Protein AF-A0A822FJ56-F1 (afdb_monomer)

Radius of gyration: 17.83 Å; Cα contacts (8 Å, |Δi|>4): 85; chains: 1; bounding box: 34×20×66 Å

Mean predicted aligned error: 11.48 Å

Structure (mmCIF, N/CA/C/O backbone):
data_AF-A0A822FJ56-F1
#
_entry.id   AF-A0A822FJ56-F1
#
loop_
_atom_site.group_PDB
_atom_site.id
_atom_site.type_symbol
_atom_site.label_atom_id
_atom_site.label_alt_id
_atom_site.label_comp_id
_atom_site.label_asym_id
_atom_site.label_entity_id
_atom_site.label_seq_id
_atom_site.pdbx_PDB_ins_code
_atom_site.Cartn_x
_atom_site.Cartn_y
_atom_site.Cartn_z
_atom_site.occupancy
_atom_site.B_iso_or_equiv
_atom_site.auth_seq_id
_atom_site.auth_comp_id
_atom_site.auth_asym_id
_atom_site.auth_atom_id
_atom_site.pdbx_PDB_model_num
ATOM 1 N N . SER A 1 1 ? -21.810 9.051 -7.695 1.00 45.19 1 SER A N 1
ATOM 2 C CA . SER A 1 1 ? -20.453 8.570 -8.015 1.00 45.19 1 SER A CA 1
ATOM 3 C C . SER A 1 1 ? -19.875 7.830 -6.823 1.00 45.19 1 SER A C 1
ATOM 5 O O . SER A 1 1 ? -19.277 8.449 -5.955 1.00 45.19 1 SER A O 1
ATOM 7 N N . THR A 1 2 ? -20.105 6.520 -6.741 1.00 45.47 2 THR A N 1
ATOM 8 C CA . THR A 1 2 ? -19.645 5.651 -5.640 1.00 45.47 2 THR A CA 1
ATOM 9 C C . THR A 1 2 ? -18.405 4.892 -6.113 1.00 45.47 2 THR A C 1
ATOM 11 O O . THR A 1 2 ? -18.444 3.692 -6.338 1.00 45.47 2 THR A O 1
ATOM 14 N N . ALA A 1 3 ? -17.332 5.628 -6.409 1.00 50.44 3 ALA A N 1
ATOM 15 C CA . ALA A 1 3 ? -16.117 5.079 -7.028 1.00 50.44 3 ALA A CA 1
ATOM 16 C C . ALA A 1 3 ? -14.897 5.091 -6.086 1.00 50.44 3 ALA A C 1
ATOM 18 O O . ALA A 1 3 ? -13.776 4.866 -6.526 1.00 50.44 3 ALA A O 1
ATOM 19 N N . GLY A 1 4 ? -15.107 5.357 -4.794 1.00 53.59 4 GLY A N 1
ATOM 20 C CA . GLY A 1 4 ? -14.112 5.159 -3.743 1.00 53.59 4 GLY A CA 1
ATOM 21 C C . GLY A 1 4 ? -14.572 4.009 -2.860 1.00 53.59 4 GLY A C 1
ATOM 22 O O . GLY A 1 4 ? -15.558 4.156 -2.145 1.00 53.59 4 GLY A O 1
ATOM 23 N N . GLY A 1 5 ? -13.928 2.848 -2.968 1.00 60.47 5 GLY A N 1
ATOM 24 C CA . GLY A 1 5 ? -14.278 1.682 -2.158 1.00 60.47 5 GLY A CA 1
ATOM 25 C C . GLY A 1 5 ? -14.010 1.908 -0.667 1.00 60.47 5 GLY A C 1
ATOM 26 O O . GLY A 1 5 ? -13.154 2.701 -0.291 1.00 60.47 5 GLY A O 1
ATOM 27 N N . GLU A 1 6 ? -14.697 1.147 0.186 1.00 73.31 6 GLU A N 1
ATOM 28 C CA . GLU A 1 6 ? -14.534 1.154 1.653 1.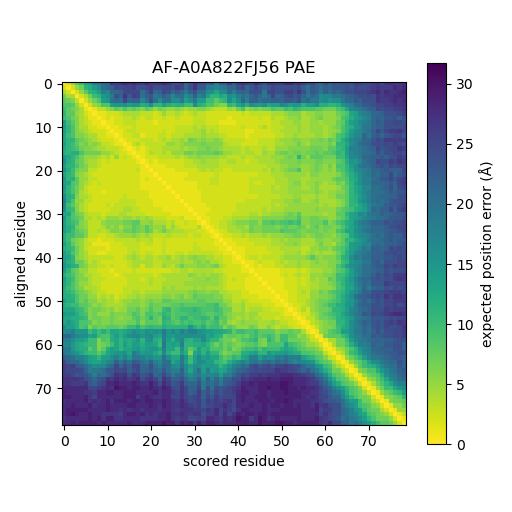00 73.31 6 GLU A CA 1
ATOM 29 C C . GLU A 1 6 ? -13.142 0.683 2.137 1.00 73.31 6 GLU A C 1
ATOM 31 O O . GLU A 1 6 ? -12.869 0.689 3.334 1.00 73.31 6 GLU A O 1
ATOM 36 N N . HIS A 1 7 ? -12.264 0.258 1.219 1.00 81.06 7 HIS A N 1
ATOM 37 C CA . HIS A 1 7 ? -10.942 -0.298 1.503 1.00 81.06 7 HIS A CA 1
ATOM 38 C C . HIS A 1 7 ? -9.836 0.744 1.305 1.00 81.06 7 HIS A C 1
ATOM 40 O O . HIS A 1 7 ? -9.614 1.235 0.197 1.00 81.06 7 HIS A O 1
ATOM 46 N N . LEU A 1 8 ? -9.087 1.030 2.370 1.00 84.38 8 LEU A N 1
ATOM 47 C CA . LEU A 1 8 ? -7.918 1.903 2.332 1.00 84.38 8 LEU A CA 1
ATOM 48 C C . LEU A 1 8 ? -6.676 1.091 1.957 1.00 84.38 8 LEU A C 1
ATOM 50 O O . LEU A 1 8 ? -6.129 0.357 2.783 1.00 84.38 8 LEU A O 1
ATOM 54 N N . CYS A 1 9 ? -6.212 1.243 0.716 1.00 86.88 9 CYS A N 1
ATOM 55 C CA . CYS A 1 9 ? -4.972 0.632 0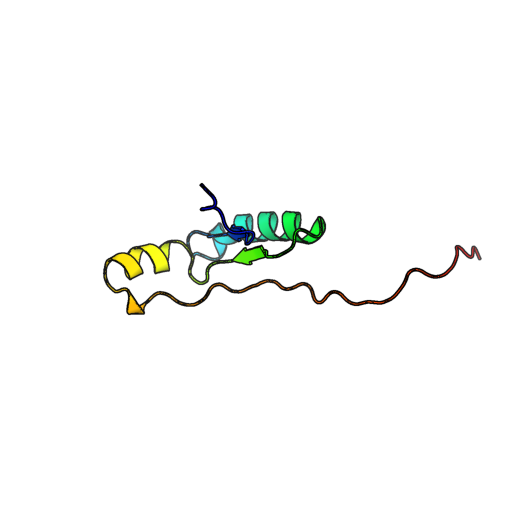.247 1.00 86.88 9 CYS A CA 1
ATOM 56 C C . CYS A 1 9 ? -3.828 1.651 0.245 1.00 86.88 9 CYS A C 1
ATOM 58 O O . CYS A 1 9 ? -3.873 2.647 -0.475 1.00 86.88 9 CYS A O 1
ATOM 60 N N . PHE A 1 10 ? -2.794 1.388 1.039 1.00 89.88 10 PHE A N 1
ATOM 61 C CA . PHE A 1 10 ? -1.578 2.190 1.086 1.00 89.88 10 PHE A CA 1
ATOM 62 C C . PHE A 1 10 ? -0.514 1.608 0.156 1.00 89.88 10 PHE A C 1
ATOM 64 O O . PHE A 1 10 ? -0.372 0.391 0.039 1.00 89.88 10 PHE A O 1
ATOM 71 N N . MET A 1 11 ? 0.272 2.473 -0.476 1.00 91.56 11 MET A N 1
ATOM 72 C CA . MET A 1 11 ? 1.349 2.077 -1.379 1.00 91.56 11 MET A CA 1
ATOM 73 C C . MET A 1 11 ? 2.611 2.863 -1.038 1.00 91.56 11 MET A C 1
ATOM 75 O O . MET A 1 11 ? 2.573 4.086 -0.935 1.00 91.56 11 MET A O 1
ATOM 79 N N . GLY A 1 12 ? 3.711 2.141 -0.834 1.00 91.06 12 GLY A N 1
ATOM 80 C CA . GLY A 1 12 ? 5.049 2.714 -0.711 1.00 91.06 12 GLY A CA 1
ATOM 81 C C . GLY A 1 12 ? 5.794 2.730 -2.041 1.00 91.06 12 GLY A C 1
ATOM 82 O O . GLY A 1 12 ? 5.220 2.432 -3.089 1.00 91.06 12 GLY A O 1
ATOM 83 N N . SER A 1 13 ? 7.083 3.044 -2.016 1.00 90.88 13 SER A N 1
ATOM 84 C CA . SER A 1 13 ? 7.922 2.988 -3.214 1.00 90.88 13 SER A CA 1
ATOM 85 C C . SER A 1 13 ? 8.251 1.546 -3.614 1.00 90.88 13 SER A C 1
ATOM 87 O O . SER A 1 13 ? 8.506 1.284 -4.790 1.00 90.88 13 SER A O 1
ATOM 89 N N . GLY A 1 14 ? 8.179 0.590 -2.681 1.00 86.19 14 GLY A N 1
ATOM 90 C CA . GLY A 1 14 ? 8.670 -0.774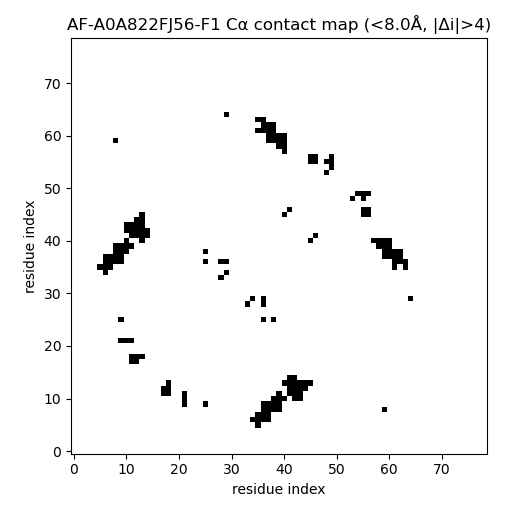 -2.884 1.00 86.19 14 GLY A CA 1
ATOM 91 C C . GLY A 1 14 ? 10.156 -0.910 -2.544 1.00 86.19 14 GLY A C 1
ATOM 92 O O . GLY A 1 14 ? 10.843 -1.781 -3.091 1.00 86.19 14 GLY A O 1
ATOM 93 N N . ARG A 1 15 ? 10.667 0.003 -1.711 1.00 88.06 15 ARG A N 1
ATOM 94 C CA . ARG A 1 15 ? 11.993 -0.029 -1.087 1.00 88.06 15 ARG A CA 1
ATOM 95 C C . ARG A 1 15 ? 11.787 0.017 0.420 1.00 88.06 15 ARG A C 1
ATOM 97 O O . ARG A 1 15 ? 11.173 0.952 0.932 1.00 88.06 15 ARG A O 1
ATOM 104 N N . ASP A 1 16 ? 12.287 -0.984 1.131 1.00 82.25 16 ASP A N 1
ATOM 105 C CA . ASP A 1 16 ? 11.946 -1.189 2.541 1.00 82.25 16 ASP A CA 1
ATOM 106 C C . ASP A 1 16 ? 12.358 -0.026 3.451 1.00 82.25 16 ASP A C 1
ATOM 108 O O . ASP A 1 16 ? 11.652 0.274 4.422 1.00 82.25 16 ASP A O 1
ATOM 112 N N . GLU A 1 17 ? 13.457 0.652 3.120 1.00 85.25 17 GLU A N 1
ATOM 113 C CA . GLU A 1 17 ? 14.000 1.789 3.866 1.00 85.25 17 GLU A CA 1
ATOM 114 C C . GLU A 1 17 ? 13.094 3.026 3.793 1.00 85.25 17 GLU A C 1
ATOM 116 O O . GLU A 1 17 ? 13.014 3.803 4.751 1.00 85.25 17 GLU A O 1
ATOM 121 N N . GLU A 1 18 ? 12.407 3.206 2.665 1.00 85.19 18 GLU A N 1
ATOM 122 C CA . GLU A 1 18 ? 11.479 4.309 2.406 1.00 85.19 18 GLU A CA 1
ATOM 123 C C . GLU A 1 18 ? 10.057 3.940 2.876 1.00 85.19 18 GLU A C 1
ATOM 125 O O . GLU A 1 18 ? 9.351 4.760 3.470 1.00 85.19 18 GLU A O 1
ATOM 130 N N . ASP A 1 19 ? 9.666 2.670 2.734 1.00 88.06 19 ASP A N 1
ATOM 131 C CA . ASP A 1 19 ? 8.330 2.161 3.075 1.00 88.06 19 ASP A CA 1
ATOM 132 C C . ASP A 1 19 ? 8.043 2.152 4.590 1.00 88.06 19 ASP A C 1
ATOM 134 O O . ASP A 1 19 ? 6.895 1.983 5.020 1.00 88.06 19 ASP A O 1
ATOM 138 N N . LYS A 1 20 ? 9.050 2.411 5.438 1.00 87.69 20 LYS A N 1
ATOM 139 C CA . LYS A 1 20 ? 8.876 2.602 6.891 1.00 87.69 20 LYS A CA 1
ATOM 140 C C . LYS A 1 20 ? 7.827 3.667 7.234 1.00 87.69 20 LYS A C 1
ATOM 142 O O . LYS A 1 20 ? 7.075 3.496 8.195 1.00 87.69 20 LYS A O 1
ATOM 147 N N . TYR A 1 21 ? 7.729 4.733 6.437 1.00 89.12 21 TYR A N 1
ATOM 148 C CA . TYR A 1 21 ? 6.742 5.791 6.661 1.00 89.12 21 TYR A CA 1
ATOM 149 C C . TYR A 1 21 ? 5.323 5.289 6.391 1.00 89.12 21 TYR A C 1
ATOM 151 O O . TYR A 1 21 ? 4.414 5.558 7.175 1.00 89.12 21 TYR A O 1
ATOM 159 N N . VAL A 1 22 ? 5.144 4.475 5.348 1.00 89.81 22 VAL A N 1
ATOM 160 C CA . VAL A 1 22 ? 3.859 3.833 5.044 1.00 89.81 22 VAL A CA 1
ATOM 161 C C . VAL A 1 22 ? 3.447 2.891 6.170 1.00 89.81 22 VAL A C 1
ATOM 163 O O . VAL A 1 22 ? 2.296 2.925 6.601 1.00 89.81 22 VAL A O 1
ATOM 166 N N . ARG A 1 23 ? 4.386 2.117 6.730 1.00 88.06 23 ARG A N 1
ATOM 167 C CA . ARG A 1 23 ? 4.118 1.251 7.893 1.00 88.06 23 ARG A CA 1
ATOM 168 C C . ARG A 1 23 ? 3.653 2.050 9.116 1.00 88.06 23 ARG A C 1
ATOM 170 O O . ARG A 1 23 ? 2.711 1.634 9.789 1.00 88.06 23 ARG A O 1
ATOM 177 N N . MET A 1 24 ? 4.258 3.209 9.379 1.00 91.50 24 MET A N 1
ATOM 178 C CA . MET A 1 24 ? 3.848 4.098 10.474 1.00 91.50 24 MET A CA 1
ATOM 179 C C . MET A 1 24 ? 2.434 4.658 10.263 1.00 91.50 24 MET A C 1
ATOM 181 O O . MET A 1 24 ? 1.624 4.670 11.193 1.00 91.50 24 M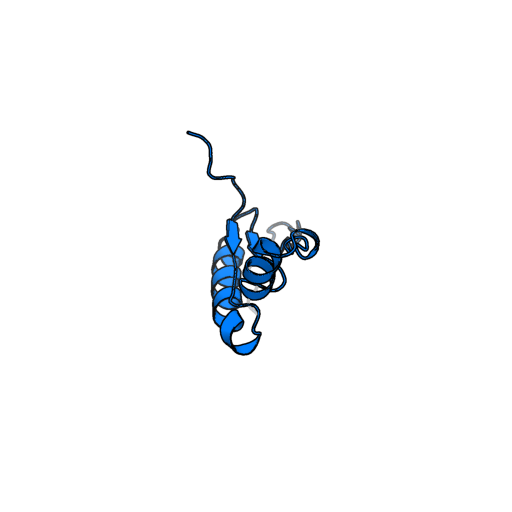ET A O 1
ATOM 185 N N . VAL A 1 25 ? 2.111 5.073 9.036 1.00 90.38 25 VAL A N 1
ATOM 186 C CA . VAL A 1 25 ? 0.765 5.537 8.675 1.00 90.38 25 VAL A CA 1
ATOM 187 C C . VAL A 1 25 ? -0.246 4.403 8.856 1.00 90.38 25 VAL A C 1
ATOM 189 O O . VAL A 1 25 ? -1.231 4.568 9.569 1.00 90.38 25 VAL A O 1
ATOM 192 N N . VAL A 1 26 ? 0.025 3.214 8.322 1.00 89.25 26 VAL A N 1
ATOM 193 C CA . VAL A 1 26 ? -0.8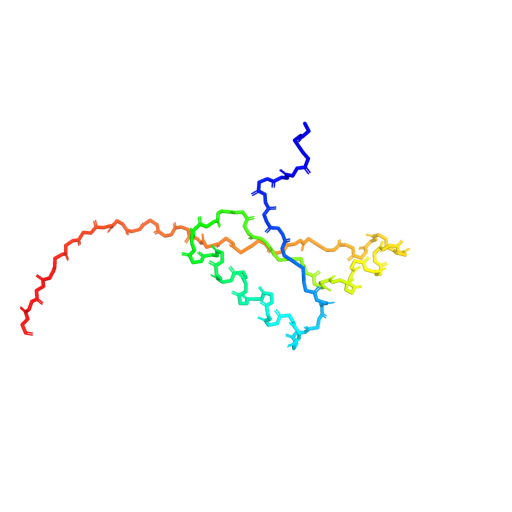47 2.039 8.477 1.00 89.25 26 VAL A CA 1
ATOM 194 C C . VAL A 1 26 ? -1.081 1.713 9.954 1.00 89.25 26 VAL A C 1
ATOM 196 O O . VAL A 1 26 ? -2.227 1.527 10.362 1.00 89.25 26 VAL A O 1
ATOM 199 N N . ALA A 1 27 ? -0.038 1.731 10.788 1.00 89.31 27 ALA A N 1
ATOM 200 C CA . ALA A 1 27 ? -0.171 1.524 12.229 1.00 89.31 27 ALA A CA 1
ATOM 201 C C . ALA A 1 27 ? -1.099 2.561 12.891 1.00 89.31 27 ALA A C 1
ATOM 203 O O . ALA A 1 27 ? -1.904 2.212 13.760 1.00 89.31 27 ALA A O 1
ATOM 204 N N . TYR A 1 28 ? -1.048 3.822 12.453 1.00 90.06 28 TYR A N 1
ATOM 205 C CA . TYR A 1 28 ? -1.933 4.888 12.928 1.00 90.06 28 TYR A CA 1
ATOM 206 C C . TYR A 1 28 ? -3.411 4.636 12.584 1.00 90.06 28 TYR A C 1
ATOM 208 O O . TYR A 1 28 ? -4.278 4.873 13.435 1.00 90.06 28 TYR A O 1
ATOM 216 N N . PHE A 1 29 ? -3.705 4.123 11.385 1.00 88.50 29 PHE A N 1
ATOM 217 C CA . PHE A 1 29 ? -5.064 3.734 10.981 1.00 88.50 29 PHE A CA 1
ATOM 218 C C . PHE A 1 29 ? -5.544 2.492 11.739 1.00 88.50 29 PHE A C 1
ATOM 220 O O . PHE A 1 29 ? -6.640 2.492 12.303 1.00 88.50 29 PHE A O 1
ATOM 227 N N . LEU A 1 30 ? -4.687 1.475 11.860 1.00 85.44 30 LEU A N 1
ATOM 228 C CA . LEU A 1 30 ? -4.987 0.259 12.613 1.00 85.44 30 LEU A CA 1
ATOM 229 C C . LEU A 1 30 ? -5.222 0.537 14.103 1.00 85.44 30 LEU A C 1
ATOM 231 O O . LEU A 1 30 ? -5.998 -0.168 14.747 1.00 85.44 30 LEU A O 1
ATOM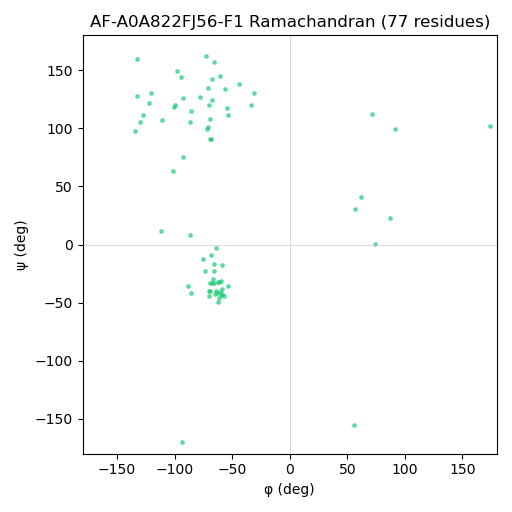 235 N N . ARG A 1 31 ? -4.554 1.535 14.694 1.00 89.00 31 ARG A N 1
ATOM 236 C CA . ARG A 1 31 ? -4.784 1.944 16.091 1.00 89.00 31 ARG A CA 1
ATOM 237 C C . ARG A 1 31 ? -6.175 2.545 16.305 1.00 89.00 31 ARG A C 1
ATOM 239 O O . ARG A 1 31 ? -6.720 2.401 17.390 1.00 89.00 31 ARG A O 1
ATOM 246 N N . ARG A 1 32 ? -6.757 3.188 15.290 1.00 88.19 32 ARG A N 1
ATOM 247 C CA . ARG A 1 32 ? -8.102 3.790 15.347 1.00 88.19 32 ARG A CA 1
ATOM 248 C C . ARG A 1 32 ? -9.232 2.828 14.999 1.00 88.19 32 ARG A C 1
ATOM 250 O O . ARG A 1 32 ? -10.367 3.263 14.854 1.00 88.19 32 ARG A O 1
ATOM 257 N N . ASN A 1 33 ? -8.921 1.541 14.856 1.00 82.12 33 ASN A N 1
ATOM 258 C CA . ASN A 1 33 ? -9.880 0.517 14.461 1.00 82.12 33 ASN A CA 1
ATOM 259 C C . ASN A 1 33 ? -10.570 0.817 13.115 1.00 82.12 33 ASN A C 1
ATOM 261 O O . ASN A 1 33 ? -11.722 0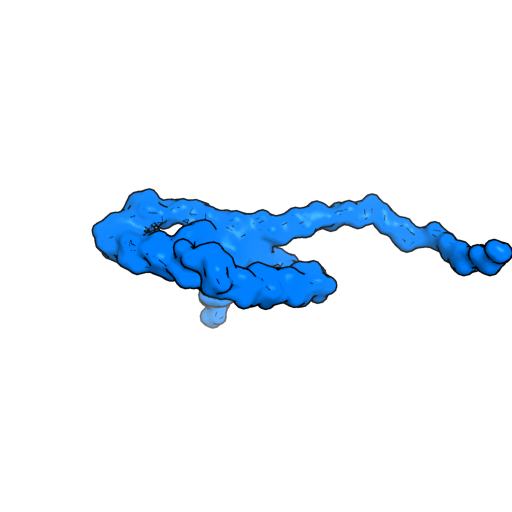.444 12.899 1.00 82.12 33 ASN A O 1
ATOM 265 N N . ILE A 1 34 ? -9.863 1.501 12.205 1.00 80.38 34 ILE A N 1
ATOM 266 C CA . ILE A 1 34 ? -10.337 1.691 10.834 1.00 80.38 34 ILE A CA 1
ATOM 267 C C . ILE A 1 34 ? -10.272 0.335 10.132 1.00 80.38 34 ILE A C 1
ATOM 269 O O . ILE A 1 34 ? -9.208 -0.284 10.055 1.00 80.38 34 ILE A O 1
ATOM 273 N N . LYS A 1 35 ? -11.428 -0.144 9.670 1.00 81.00 35 LYS A N 1
ATOM 274 C CA . LYS A 1 35 ? -11.554 -1.424 8.967 1.00 81.00 35 LYS A CA 1
ATOM 275 C C . LYS A 1 35 ? -10.974 -1.319 7.553 1.00 81.00 35 LYS A C 1
ATOM 277 O O . LYS A 1 35 ? -10.799 -0.226 7.026 1.00 81.00 35 LYS A O 1
ATOM 282 N N . TYR A 1 36 ? -10.690 -2.476 6.954 1.00 85.25 36 TYR A N 1
ATOM 283 C CA . TYR A 1 36 ? -10.323 -2.596 5.538 1.00 85.25 36 TYR A CA 1
ATOM 284 C C . TYR A 1 36 ? -9.035 -1.861 5.129 1.00 85.25 36 TYR A C 1
ATOM 286 O O . TYR A 1 36 ? -8.957 -1.268 4.056 1.00 85.25 36 TYR A O 1
ATOM 294 N N . VAL A 1 37 ? -8.004 -1.922 5.975 1.00 86.44 37 VAL A N 1
ATOM 295 C CA . VAL A 1 37 ? -6.676 -1.365 5.680 1.00 86.44 37 VAL A CA 1
ATOM 296 C C . VAL A 1 37 ? -5.766 -2.429 5.048 1.00 86.44 37 VAL A C 1
ATOM 298 O O . VAL A 1 37 ? -5.553 -3.502 5.620 1.00 86.44 37 VAL A O 1
ATOM 301 N N . SER A 1 38 ? -5.186 -2.124 3.887 1.00 88.19 38 SER A N 1
ATOM 302 C CA . SER A 1 38 ? -4.227 -2.981 3.178 1.00 88.19 38 SER A CA 1
ATOM 303 C C . SER A 1 38 ? -2.995 -2.214 2.713 1.00 88.19 38 SER A C 1
ATOM 305 O O . SER A 1 38 ? -3.029 -0.995 2.561 1.00 88.19 38 SER A O 1
ATOM 307 N N . VAL A 1 39 ? -1.909 -2.938 2.446 1.00 88.38 39 VAL A N 1
ATOM 308 C CA . VAL A 1 39 ? -0.697 -2.389 1.824 1.00 88.38 39 VAL A CA 1
ATOM 309 C C . VAL A 1 39 ? -0.421 -3.128 0.518 1.00 88.38 39 VAL A C 1
ATOM 311 O O . VAL A 1 39 ? -0.430 -4.361 0.481 1.00 88.38 39 VAL A O 1
ATOM 314 N N . ALA A 1 40 ? -0.196 -2.385 -0.565 1.00 88.19 40 ALA A N 1
ATOM 315 C CA . ALA A 1 40 ? 0.179 -2.943 -1.858 1.00 88.19 40 ALA A CA 1
ATOM 316 C C . ALA A 1 40 ? 1.585 -3.562 -1.786 1.00 88.19 40 ALA A C 1
ATOM 318 O O . ALA A 1 40 ? 2.551 -2.890 -1.418 1.00 88.19 40 ALA A O 1
ATOM 319 N N . SER A 1 41 ? 1.698 -4.844 -2.141 1.00 84.44 41 SER A N 1
ATOM 320 C CA . SER A 1 41 ? 2.980 -5.550 -2.141 1.00 84.44 41 SER A CA 1
ATOM 321 C C . SER A 1 41 ? 3.873 -5.046 -3.277 1.00 84.44 41 SER A C 1
ATOM 323 O O . SER A 1 41 ? 3.407 -4.854 -4.397 1.00 84.44 41 SER A O 1
ATOM 325 N N . GLY A 1 42 ? 5.151 -4.795 -2.979 1.00 85.50 42 GLY A N 1
ATOM 326 C CA . GLY A 1 42 ? 6.132 -4.309 -3.956 1.00 85.50 42 GLY A CA 1
ATOM 327 C C . GLY A 1 42 ? 5.992 -2.836 -4.362 1.00 85.50 42 GLY A C 1
ATOM 328 O O . GLY A 1 42 ? 6.801 -2.350 -5.156 1.00 85.50 42 GLY A O 1
ATOM 329 N N . GLY A 1 43 ? 5.017 -2.120 -3.793 1.00 89.38 43 GLY A N 1
ATOM 330 C CA . GLY A 1 43 ? 4.861 -0.673 -3.925 1.00 89.38 43 GLY A CA 1
ATOM 331 C C . GLY A 1 43 ? 4.764 -0.168 -5.368 1.00 89.38 43 GLY A C 1
ATOM 332 O O . GLY A 1 43 ? 4.389 -0.888 -6.296 1.00 89.38 43 GLY A O 1
ATOM 333 N N .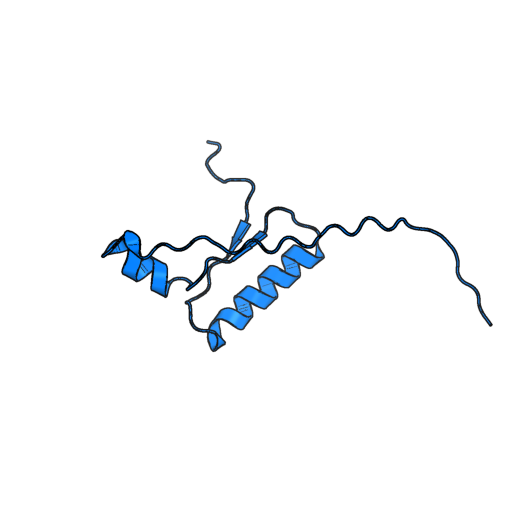 TYR A 1 44 ? 5.135 1.096 -5.559 1.00 89.75 44 TYR A N 1
ATOM 334 C CA . TYR A 1 44 ? 5.114 1.761 -6.858 1.00 89.75 44 TYR A CA 1
ATOM 335 C C . TYR A 1 44 ? 6.010 1.071 -7.893 1.00 89.75 44 TYR A C 1
ATOM 337 O O . TYR A 1 44 ? 5.677 1.056 -9.072 1.00 89.75 44 TYR A O 1
ATOM 345 N N . ARG A 1 45 ? 7.122 0.449 -7.483 1.00 89.06 45 ARG A N 1
ATOM 346 C CA . ARG A 1 45 ? 8.020 -0.270 -8.405 1.00 89.06 45 ARG A CA 1
ATOM 347 C C . ARG A 1 45 ? 7.321 -1.389 -9.167 1.00 89.06 45 ARG A C 1
ATOM 349 O O . ARG A 1 45 ? 7.566 -1.545 -10.361 1.00 89.06 45 ARG A O 1
ATOM 356 N N . VAL A 1 46 ? 6.482 -2.168 -8.487 1.00 88.94 46 VAL A N 1
ATOM 357 C CA . VAL A 1 46 ? 5.701 -3.226 -9.142 1.00 88.94 46 VAL A CA 1
ATOM 358 C C . VAL A 1 46 ? 4.625 -2.617 -10.028 1.00 88.94 46 VAL A C 1
ATOM 360 O O . VAL A 1 46 ? 4.453 -3.080 -11.148 1.00 88.94 46 VAL A O 1
ATOM 363 N N . LEU A 1 47 ? 3.969 -1.540 -9.586 1.00 88.69 47 LEU A N 1
ATOM 364 C CA . LEU A 1 47 ? 2.979 -0.841 -10.407 1.00 88.69 47 LEU A CA 1
ATOM 365 C C . LEU A 1 47 ? 3.588 -0.279 -11.700 1.00 88.69 47 LEU A C 1
ATOM 367 O O . LEU A 1 47 ? 3.021 -0.464 -12.769 1.00 88.69 47 LEU A O 1
ATOM 371 N N . ALA A 1 48 ? 4.749 0.370 -11.615 1.00 89.25 48 ALA A N 1
ATOM 372 C CA . ALA A 1 48 ? 5.440 0.934 -12.770 1.00 89.25 48 ALA A CA 1
ATOM 373 C C . ALA A 1 48 ? 5.780 -0.150 -13.804 1.00 89.25 48 ALA A C 1
ATOM 375 O O . ALA A 1 48 ? 5.527 0.034 -14.988 1.00 89.25 48 ALA A O 1
ATOM 376 N N . LYS A 1 49 ? 6.270 -1.310 -13.350 1.00 87.50 49 LYS A N 1
ATOM 377 C CA . LYS A 1 49 ? 6.518 -2.467 -14.223 1.00 87.50 49 LYS A CA 1
ATOM 378 C C . LYS A 1 49 ? 5.234 -3.104 -14.746 1.00 87.50 49 LYS A C 1
ATOM 380 O O . LYS A 1 49 ? 5.215 -3.590 -15.866 1.00 87.50 49 LYS A O 1
ATOM 385 N N . ALA A 1 50 ? 4.162 -3.091 -13.959 1.00 88.50 50 ALA A N 1
ATOM 386 C CA . ALA A 1 50 ? 2.878 -3.654 -14.350 1.00 88.50 50 ALA A CA 1
ATOM 387 C C . ALA A 1 50 ? 2.204 -2.909 -15.510 1.00 88.50 50 ALA A C 1
ATOM 389 O O . ALA A 1 50 ? 1.369 -3.485 -16.202 1.00 88.50 50 ALA A O 1
ATOM 390 N N . ILE A 1 51 ? 2.554 -1.638 -15.723 1.00 89.19 51 ILE A N 1
ATOM 391 C CA . ILE A 1 51 ? 2.103 -0.875 -16.893 1.00 89.19 51 ILE A CA 1
ATOM 392 C C . ILE A 1 51 ? 2.699 -1.464 -18.182 1.00 89.19 51 ILE A C 1
ATOM 394 O O . ILE A 1 51 ? 2.038 -1.457 -19.216 1.00 89.19 51 ILE A O 1
ATOM 398 N N . GLU A 1 52 ? 3.920 -1.995 -18.113 1.00 90.12 52 GLU A N 1
ATOM 399 C CA . GLU A 1 52 ? 4.606 -2.645 -19.236 1.00 90.12 52 GLU A CA 1
ATOM 400 C C . GLU A 1 52 ? 4.220 -4.128 -19.352 1.00 90.12 52 GLU A C 1
ATOM 402 O O . GLU A 1 52 ? 3.966 -4.620 -20.450 1.00 90.12 52 GLU A O 1
ATOM 407 N N . ASP A 1 53 ? 4.134 -4.829 -18.218 1.00 87.25 53 ASP A N 1
ATOM 408 C CA . ASP A 1 53 ? 3.743 -6.236 -18.122 1.00 87.25 53 ASP A CA 1
ATOM 409 C C . ASP A 1 53 ? 2.717 -6.452 -16.991 1.00 87.25 53 ASP A C 1
ATOM 411 O O . ASP A 1 53 ? 3.088 -6.635 -15.823 1.00 87.25 53 ASP A O 1
ATOM 415 N N . PRO A 1 54 ? 1.412 -6.495 -17.319 1.00 85.00 54 PRO A N 1
ATOM 416 C CA . PRO A 1 54 ? 0.342 -6.651 -16.335 1.00 85.00 54 PRO A CA 1
ATOM 417 C C . PRO A 1 54 ? 0.420 -7.921 -15.478 1.00 85.00 54 PRO A C 1
ATOM 419 O O . PRO A 1 54 ? -0.203 -7.971 -14.414 1.00 85.00 54 PRO A O 1
ATOM 422 N N . SER A 1 55 ? 1.183 -8.942 -15.890 1.00 84.06 55 SER A N 1
ATOM 423 C CA . SER A 1 55 ? 1.355 -10.175 -15.109 1.00 84.06 55 SER A CA 1
ATOM 424 C C . SER A 1 55 ? 2.095 -9.956 -13.780 1.00 84.06 55 SER A C 1
ATOM 426 O O . SER A 1 55 ? 1.995 -10.780 -12.870 1.00 84.06 55 SER A O 1
ATOM 428 N N . MET A 1 56 ? 2.777 -8.816 -13.630 1.00 77.19 56 MET A N 1
ATOM 429 C CA . MET A 1 56 ? 3.544 -8.453 -12.436 1.00 77.19 56 MET A CA 1
ATOM 430 C C . MET A 1 56 ? 2.671 -8.010 -11.248 1.00 77.19 56 MET A C 1
ATOM 432 O O . MET A 1 56 ? 3.167 -7.905 -10.122 1.00 77.19 56 MET A O 1
ATOM 436 N N . ILE A 1 57 ? 1.374 -7.745 -11.456 1.00 76.75 57 ILE A N 1
ATOM 437 C CA . ILE A 1 57 ? 0.470 -7.301 -10.386 1.00 76.75 57 ILE A CA 1
ATOM 438 C C . ILE A 1 57 ? 0.235 -8.446 -9.392 1.00 76.75 57 ILE A C 1
ATOM 440 O O . ILE A 1 57 ? -0.505 -9.393 -9.654 1.00 76.75 57 ILE A O 1
ATOM 444 N N . THR A 1 58 ? 0.823 -8.326 -8.200 1.00 66.62 58 THR A N 1
ATOM 445 C CA . THR A 1 58 ? 0.584 -9.245 -7.077 1.00 66.62 58 THR A CA 1
ATOM 446 C C . THR A 1 58 ? -0.444 -8.646 -6.107 1.00 66.62 58 THR A C 1
ATOM 448 O O . THR A 1 58 ? -0.559 -7.428 -5.972 1.00 66.62 58 THR A O 1
ATOM 451 N N . LYS A 1 59 ? -1.228 -9.492 -5.425 1.00 64.31 59 LYS A N 1
ATOM 452 C CA . LYS A 1 59 ? -2.307 -9.056 -4.517 1.00 64.31 59 LYS A CA 1
ATOM 453 C C . LYS A 1 59 ? -1.776 -8.200 -3.353 1.00 64.31 59 LYS A C 1
ATOM 455 O O . LYS A 1 59 ? -0.703 -8.460 -2.811 1.00 64.31 59 LYS A O 1
ATOM 460 N N . ALA A 1 60 ? -2.561 -7.206 -2.931 1.00 64.19 60 ALA A N 1
ATOM 461 C CA . ALA A 1 60 ? -2.283 -6.414 -1.732 1.00 64.19 60 ALA A CA 1
ATOM 462 C C . ALA A 1 60 ? -2.414 -7.268 -0.457 1.00 64.19 60 ALA A C 1
ATOM 464 O O . ALA A 1 60 ? -3.306 -8.113 -0.353 1.00 64.19 60 ALA A O 1
ATOM 465 N N . GLN A 1 61 ? -1.548 -7.028 0.530 1.00 60.81 61 GLN A N 1
ATOM 466 C CA . GLN A 1 61 ? -1.607 -7.700 1.827 1.00 60.81 61 GLN A CA 1
ATOM 467 C C . GLN A 1 61 ? -2.566 -6.934 2.742 1.00 60.81 61 GLN A C 1
ATOM 469 O O . GLN A 1 61 ? -2.326 -5.777 3.099 1.00 60.81 61 GLN A O 1
ATOM 474 N N . GLN A 1 62 ? -3.678 -7.566 3.111 1.00 61.22 62 GLN A N 1
ATOM 475 C CA . GLN A 1 62 ? -4.600 -7.022 4.104 1.00 61.22 62 GLN A CA 1
ATOM 476 C C . GLN A 1 62 ? -4.033 -7.255 5.501 1.00 61.22 62 GLN A C 1
ATOM 478 O O . GLN A 1 62 ? -3.708 -8.384 5.867 1.00 61.22 62 GLN A O 1
ATOM 483 N N . ASN A 1 63 ? -3.932 -6.191 6.296 1.00 57.53 63 ASN A N 1
ATOM 484 C CA . ASN A 1 63 ? -3.525 -6.306 7.688 1.00 57.53 63 ASN A CA 1
ATOM 485 C C . ASN A 1 63 ? -4.790 -6.436 8.541 1.00 57.53 63 ASN A C 1
ATOM 487 O O 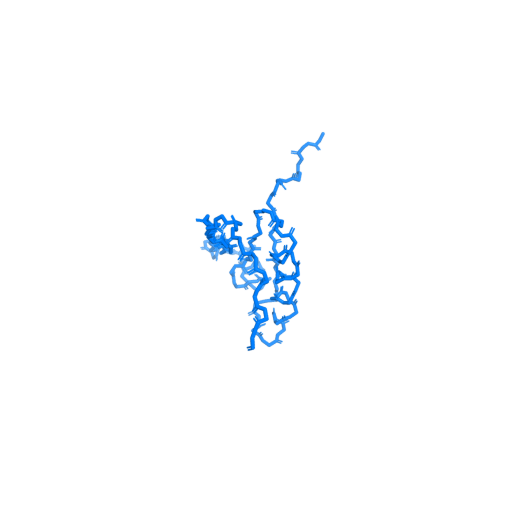. ASN A 1 63 ? -5.260 -5.476 9.152 1.00 57.53 63 ASN A O 1
ATOM 491 N N . THR A 1 64 ? -5.410 -7.617 8.514 1.00 51.34 64 THR A N 1
ATOM 492 C CA . THR A 1 64 ? -6.529 -7.911 9.407 1.00 51.34 64 THR A CA 1
ATOM 493 C C . THR A 1 64 ? -5.960 -8.080 10.810 1.00 51.34 64 THR A C 1
ATOM 495 O O . THR A 1 64 ? -5.453 -9.150 11.155 1.00 51.34 64 THR A O 1
ATOM 498 N N . LYS A 1 65 ? -6.047 -7.041 11.648 1.00 49.28 65 LYS A N 1
ATOM 499 C CA . LYS A 1 65 ? -6.054 -7.272 13.094 1.00 49.28 65 LYS A CA 1
ATOM 500 C C . LYS A 1 65 ? -7.180 -8.270 13.348 1.00 49.28 65 LYS A C 1
ATOM 502 O O . LYS A 1 65 ? -8.342 -7.936 13.120 1.00 49.28 65 LYS A O 1
ATOM 507 N N . LYS A 1 66 ? -6.842 -9.503 13.737 1.00 44.72 66 LYS A N 1
ATOM 508 C CA . LYS A 1 66 ? -7.833 -10.436 14.273 1.00 44.72 66 LYS A CA 1
ATOM 509 C C . LYS A 1 66 ? -8.493 -9.700 15.433 1.00 44.72 66 LYS A C 1
ATOM 511 O O . LYS A 1 66 ? -7.804 -9.248 16.345 1.00 44.72 66 LYS A O 1
ATOM 516 N N . HIS A 1 67 ? -9.790 -9.457 15.308 1.00 42.53 67 HIS A N 1
ATOM 517 C CA . HIS A 1 67 ? -10.596 -8.893 16.372 1.00 42.53 67 HIS A CA 1
ATOM 518 C C . HIS A 1 67 ? -10.670 -9.994 17.432 1.00 42.53 67 HIS A C 1
ATOM 520 O O . HIS A 1 67 ? -11.474 -10.910 17.305 1.00 42.53 67 HIS A O 1
ATOM 526 N N . ASP A 1 68 ? -9.731 -9.992 18.379 1.00 38.53 68 ASP A N 1
ATOM 527 C CA . ASP A 1 68 ? -9.778 -10.898 19.520 1.00 38.53 68 ASP A CA 1
ATOM 528 C C . ASP A 1 68 ? -10.924 -10.402 20.405 1.00 38.53 68 ASP A C 1
ATOM 530 O O . ASP A 1 68 ? -10.840 -9.363 21.066 1.00 38.53 68 ASP A O 1
ATOM 534 N N . GLU A 1 69 ? -12.060 -11.084 20.309 1.00 40.91 69 GLU A N 1
ATOM 535 C CA . GLU A 1 69 ? -13.168 -10.933 21.234 1.00 40.91 69 GLU A CA 1
ATOM 536 C C . GLU A 1 69 ? -12.721 -11.494 22.586 1.00 40.91 69 GLU A C 1
ATOM 538 O O . GLU A 1 69 ? -12.866 -12.675 22.881 1.00 40.91 69 GLU A O 1
ATOM 543 N N . THR A 1 70 ? -12.153 -10.653 23.444 1.00 40.09 70 THR A N 1
ATOM 544 C CA . THR A 1 70 ? -12.186 -10.920 24.883 1.00 40.09 70 THR A CA 1
ATOM 545 C C . THR A 1 70 ? -12.676 -9.674 25.594 1.00 40.09 70 THR A C 1
ATOM 547 O O . THR A 1 70 ? -12.016 -8.641 25.682 1.00 40.09 70 THR A O 1
ATOM 550 N N . SER A 1 71 ? -13.928 -9.809 26.011 1.00 38.75 71 SER A N 1
ATOM 551 C CA . SER A 1 71 ? -14.758 -8.871 26.739 1.00 38.75 71 SER A CA 1
ATOM 552 C C . SER A 1 71 ? -14.036 -8.169 27.890 1.00 38.75 71 SER A C 1
ATOM 554 O O . SER A 1 71 ? -13.366 -8.784 28.715 1.00 38.75 71 SER A O 1
ATOM 556 N N . LEU A 1 72 ? -14.309 -6.870 27.977 1.00 45.12 72 LEU A N 1
ATOM 557 C CA . LEU A 1 72 ? -14.354 -6.054 29.187 1.00 45.12 72 LEU A CA 1
ATOM 558 C C . LEU A 1 72 ? -14.798 -6.869 30.425 1.00 45.12 72 LEU A C 1
ATOM 560 O O . LEU A 1 72 ? -15.844 -7.520 30.380 1.00 45.12 72 LEU A O 1
ATOM 564 N N . GLY A 1 73 ? -14.062 -6.781 31.540 1.00 34.97 73 GLY A N 1
ATOM 565 C CA . GLY A 1 73 ? -14.502 -7.352 32.816 1.00 34.97 73 GLY A CA 1
ATOM 566 C C . GLY A 1 73 ? -13.483 -7.298 33.961 1.00 34.97 73 GLY A C 1
ATOM 567 O O . GLY A 1 73 ? -12.643 -8.176 34.089 1.00 34.97 73 GLY A O 1
ATOM 568 N N . SER A 1 74 ? -13.683 -6.333 34.863 1.00 36.53 74 SER A N 1
ATOM 569 C CA . SER A 1 74 ? -13.229 -6.270 36.269 1.00 36.53 74 SER A CA 1
ATOM 570 C C . SER A 1 74 ? -11.874 -5.614 36.630 1.00 36.53 74 SER A C 1
ATOM 572 O O . SER A 1 74 ? -10.807 -6.207 36.604 1.00 36.53 74 SER A O 1
ATOM 574 N N . THR A 1 75 ? -12.006 -4.358 37.076 1.00 37.94 75 THR A N 1
ATOM 575 C CA . THR A 1 75 ? -11.717 -3.907 38.451 1.00 37.94 75 THR A CA 1
ATOM 576 C C . THR A 1 75 ? -10.266 -3.827 38.937 1.00 37.94 75 THR A C 1
ATOM 578 O O . THR A 1 75 ? -9.614 -4.815 39.254 1.00 37.94 75 THR A O 1
ATOM 581 N N . ILE A 1 76 ? -9.859 -2.571 39.156 1.00 44.25 76 ILE A N 1
ATOM 582 C CA . ILE A 1 76 ? -8.836 -2.110 40.100 1.00 44.25 76 ILE A CA 1
ATOM 583 C C . ILE A 1 76 ? -8.829 -2.977 41.367 1.00 44.25 76 ILE A C 1
ATOM 585 O O . ILE A 1 76 ? -9.798 -2.969 42.126 1.00 44.25 76 ILE A O 1
ATOM 589 N N . LYS A 1 77 ? -7.700 -3.621 41.665 1.00 36.62 77 LYS A N 1
ATOM 590 C CA . LYS A 1 77 ? -7.330 -3.931 43.046 1.00 36.62 77 LYS A CA 1
ATOM 591 C C . LYS A 1 77 ? -5.925 -3.414 43.307 1.00 36.62 77 LYS A C 1
ATOM 593 O O . LYS A 1 77 ? -4.954 -3.902 42.743 1.00 36.62 77 LYS A O 1
ATOM 598 N N . HIS A 1 78 ? -5.877 -2.385 44.148 1.00 37.72 78 HIS A N 1
ATOM 599 C CA . HIS A 1 78 ? -4.714 -2.080 44.964 1.00 37.72 78 HIS A CA 1
ATOM 600 C C . HIS A 1 78 ? -4.375 -3.315 45.803 1.00 37.72 78 HIS A C 1
ATOM 602 O O . HIS A 1 78 ? -5.279 -3.883 46.423 1.00 37.72 78 HIS A O 1
ATOM 608 N N . ASN A 1 79 ? -3.096 -3.677 45.842 1.00 35.72 79 ASN A N 1
ATOM 609 C CA . ASN A 1 79 ? -2.405 -4.055 47.071 1.00 35.72 79 ASN A CA 1
ATOM 610 C C . ASN A 1 79 ? -0.903 -3.851 46.883 1.00 35.72 79 ASN A C 1
ATOM 612 O O . ASN A 1 79 ? -0.355 -4.480 45.952 1.00 35.72 79 ASN A O 1
#

Sequence (79 aa):
STAGGEHLCFMGSGRDEEDKYVRMVVAYFLRRNIKYVSVASGGYRVLAKAIEDPSMITKAQQNTKKHDETSLGSTIKHN

Secondary structure (DSSP, 8-state):
---S-S-EEE---S-HHHHHHHHHHHHHHHHTT-SSEEE-TTHHHHHHHHHH-GGG-PPPEE-----------------

Foldseek 3Di:
DPPDDLAAEAFFQLDPVRCVVVVVVLVVCVVVVRPRYWYQHSGVVLVVVCVVPVVSRDDIGTPDPPPPPDDDDDDDDDD

Solvent-accessible surface area (backbone atoms only — not comparable to full-atom values): 5039 Å² total; per-residue (Å²): 136,91,82,74,72,86,56,48,72,44,71,34,60,54,43,76,87,66,26,51,60,52,53,54,52,51,50,57,42,56,73,69,68,52,68,56,44,27,39,43,56,53,16,46,55,35,53,63,49,21,77,81,41,66,86,58,68,61,78,59,48,68,65,74,76,76,80,77,88,71,77,90,82,84,80,93,74,91,131

Nearest PDB structures (foldseek):
  6jl7-assembly1_A  TM=8.914E-01  e=1.140E-04  Homo sapiens
  2zyo-assembly1_A  TM=5.087E-01  e=5.241E+00  Thermoactinomyces vulgaris
  4oes-assembly1_A  TM=3.583E-01  e=9.090E+00  Brucella suis

pLDDT: mean 73.36, std 19.71, range [34.97, 91.56]